Protein AF-A0AAE1HER0-F1 (afdb_monomer_lite)

Foldseek 3Di:
DDWDKDKDKDKDAQDDDDPDDDDPVFAQRMKIWIWMATAWDWDDDPPDTHTPDGDPDRPDPVRTGTDDMDRDGDDPVVVVVVVVLFVLLLVVVVVLLLCLLCVVVPDNDDDDPVSVVSSVVSSVQLQVLCCVPPVQHPQDQDPPDDGSRGSVSSLSLLVCLPSNCVSSVDDSVVSVVSSVVSD

Radius of gyration: 20.33 Å; chains: 1; bounding box: 52×34×58 Å

Structure (mmCIF, N/CA/C/O backbone):
data_AF-A0AAE1HER0-F1
#
_entry.id   AF-A0AAE1HER0-F1
#
loop_
_atom_site.group_PDB
_atom_site.id
_atom_site.type_symbol
_atom_site.label_atom_id
_atom_site.label_alt_id
_atom_site.label_comp_id
_atom_site.label_asym_id
_atom_site.label_entity_id
_atom_site.label_seq_id
_atom_site.pdbx_PDB_ins_code
_atom_site.Cartn_x
_atom_site.Cartn_y
_atom_site.Cartn_z
_atom_site.occupancy
_atom_site.B_iso_or_equiv
_atom_site.auth_seq_id
_atom_site.auth_comp_id
_atom_site.auth_asym_id
_atom_site.auth_atom_id
_atom_site.pdbx_PDB_model_num
ATOM 1 N N . MET A 1 1 ? -9.717 2.264 -14.049 1.00 58.09 1 MET A N 1
ATOM 2 C CA . MET A 1 1 ? -10.410 3.407 -13.399 1.00 58.09 1 MET A CA 1
ATOM 3 C C . MET A 1 1 ? -9.697 3.672 -12.083 1.00 58.09 1 MET A C 1
ATOM 5 O O . MET A 1 1 ? -9.269 2.714 -11.460 1.00 58.09 1 MET A O 1
ATOM 9 N N . LYS A 1 2 ? -9.514 4.930 -11.695 1.00 63.25 2 LYS A N 1
ATOM 10 C CA . LYS A 1 2 ? -8.813 5.362 -10.484 1.00 63.25 2 LYS A CA 1
ATOM 11 C C . LYS A 1 2 ? -9.825 5.930 -9.496 1.00 63.25 2 LYS A C 1
ATOM 13 O O . LYS A 1 2 ? -10.630 6.773 -9.876 1.00 63.25 2 LYS A O 1
ATOM 18 N N . THR A 1 3 ? -9.771 5.498 -8.242 1.00 51.47 3 THR A N 1
ATOM 19 C CA . THR A 1 3 ? -10.655 5.996 -7.180 1.00 51.47 3 THR A CA 1
ATOM 20 C C . THR A 1 3 ? -9.827 6.743 -6.147 1.00 51.47 3 THR A C 1
ATOM 22 O O . THR A 1 3 ? -8.881 6.195 -5.593 1.00 51.47 3 THR A O 1
ATOM 25 N N . THR A 1 4 ? -10.186 7.995 -5.884 1.00 70.56 4 THR A N 1
ATOM 26 C CA . THR A 1 4 ? -9.618 8.809 -4.808 1.00 70.56 4 THR A CA 1
ATOM 27 C C . THR A 1 4 ? -10.561 8.766 -3.616 1.00 70.56 4 THR A C 1
ATOM 29 O O . THR A 1 4 ? -11.748 9.081 -3.746 1.00 70.56 4 THR A O 1
ATOM 32 N N . SER A 1 5 ? -10.033 8.422 -2.448 1.00 70.44 5 SER A N 1
ATOM 33 C CA . SER A 1 5 ? -10.785 8.284 -1.200 1.00 70.44 5 SER A CA 1
ATOM 34 C C . SER A 1 5 ? -10.076 8.964 -0.036 1.00 70.44 5 SER A C 1
ATOM 36 O O . SER A 1 5 ? -8.849 9.020 -0.004 1.00 70.44 5 SER A O 1
ATOM 38 N N . LYS A 1 6 ? -10.856 9.437 0.936 1.00 73.06 6 LYS A N 1
ATOM 39 C CA . LYS A 1 6 ? -10.384 9.907 2.241 1.00 73.06 6 LYS A CA 1
ATOM 40 C C . LYS A 1 6 ? -10.624 8.817 3.284 1.00 73.06 6 LYS A C 1
ATOM 42 O O . LYS A 1 6 ? -11.669 8.175 3.247 1.00 73.06 6 LYS A O 1
ATOM 47 N N . TRP A 1 7 ? -9.683 8.651 4.203 1.00 72.12 7 TRP A N 1
ATOM 48 C CA . TRP A 1 7 ? -9.807 7.781 5.373 1.00 72.12 7 TRP A CA 1
ATOM 49 C C . TRP A 1 7 ? -9.947 8.655 6.617 1.00 72.12 7 TRP A C 1
ATOM 51 O O . TRP A 1 7 ? -9.412 9.767 6.651 1.00 72.12 7 TRP A O 1
ATOM 61 N N . LEU A 1 8 ? -10.733 8.191 7.579 1.00 75.25 8 LEU A N 1
ATOM 62 C CA . LEU A 1 8 ? -11.093 8.904 8.796 1.00 75.25 8 LEU A CA 1
ATOM 63 C C . LEU A 1 8 ? -11.094 7.915 9.957 1.00 75.25 8 LEU A C 1
ATOM 65 O O . LEU A 1 8 ? -11.496 6.762 9.787 1.00 75.25 8 LEU A O 1
ATOM 69 N N . PHE A 1 9 ? -10.695 8.403 11.120 1.00 84.06 9 PHE A N 1
ATOM 70 C CA . PHE A 1 9 ? -10.884 7.736 12.397 1.00 84.06 9 PHE A CA 1
ATOM 71 C C . PHE A 1 9 ? -11.461 8.773 13.354 1.00 84.06 9 PHE A C 1
ATOM 73 O O . PHE A 1 9 ? -11.072 9.940 13.266 1.00 84.06 9 PHE A O 1
ATOM 80 N N . ASP A 1 10 ? -12.424 8.368 14.172 1.00 81.94 10 ASP A N 1
ATOM 81 C CA . ASP A 1 10 ? -13.109 9.256 15.112 1.00 81.94 10 ASP A CA 1
ATOM 82 C C . ASP A 1 10 ? -13.573 8.458 16.332 1.00 81.94 10 ASP A C 1
ATOM 84 O O . ASP A 1 10 ? -14.049 7.326 16.190 1.00 81.94 10 ASP A O 1
ATOM 88 N N . GLY A 1 11 ? -13.417 9.035 17.519 1.00 84.56 11 GLY A N 1
ATOM 89 C CA . GLY A 1 11 ? -13.883 8.472 18.775 1.00 84.56 11 GLY A CA 1
ATOM 90 C C . GLY A 1 11 ? -15.151 9.148 19.271 1.00 84.56 11 GLY A C 1
ATOM 91 O O . GLY A 1 11 ? -15.307 10.365 19.207 1.00 84.56 11 GLY A O 1
ATOM 92 N N . SER A 1 12 ? -16.066 8.362 19.830 1.00 82.44 12 SER A N 1
ATOM 93 C CA . SER A 1 12 ? -17.234 8.883 20.534 1.00 82.44 12 SER A CA 1
ATOM 94 C C . SER A 1 12 ? -17.392 8.194 21.886 1.00 82.44 12 SER A C 1
ATOM 96 O O . SER A 1 12 ? -17.154 6.996 22.035 1.00 82.44 12 SER A O 1
ATOM 98 N N . SER A 1 13 ? -17.734 8.980 22.903 1.00 83.62 13 SER A N 1
ATOM 99 C CA . SER A 1 13 ? -17.874 8.541 24.294 1.00 83.62 13 SER A CA 1
ATOM 100 C C . SER A 1 13 ? -19.269 8.859 24.825 1.00 83.62 13 SER A C 1
ATOM 102 O O . SER A 1 13 ? -19.967 9.699 24.258 1.00 83.62 13 SER A O 1
ATOM 104 N N . ASN A 1 14 ? -19.626 8.276 25.972 1.00 80.75 14 ASN A N 1
ATOM 105 C CA . ASN A 1 14 ? -20.938 8.398 26.624 1.00 80.75 14 ASN A CA 1
ATOM 106 C C . ASN A 1 14 ? -22.068 7.691 25.862 1.00 80.75 14 ASN A C 1
ATOM 108 O O . ASN A 1 14 ? -23.206 8.162 25.829 1.00 80.75 14 ASN A O 1
ATOM 112 N N . HIS A 1 15 ? -21.762 6.540 25.268 1.00 80.94 15 HIS A N 1
ATOM 113 C CA . HIS A 1 15 ? -22.788 5.646 24.749 1.00 80.94 15 HIS A CA 1
ATOM 114 C C . HIS A 1 15 ? -23.493 4.903 25.888 1.00 80.94 15 HIS A C 1
ATOM 116 O O . HIS A 1 15 ? -22.930 4.690 26.962 1.00 80.94 15 HIS A O 1
ATOM 122 N N . SER A 1 16 ? -24.752 4.523 25.657 1.00 81.19 16 SER A N 1
ATOM 123 C CA . SER A 1 16 ? -25.505 3.699 26.599 1.00 81.19 16 SER A CA 1
ATOM 124 C C . SER A 1 16 ? -24.821 2.345 26.754 1.00 81.19 16 SER A C 1
ATOM 126 O O . SER A 1 16 ? -24.751 1.591 25.783 1.00 81.19 16 SER A O 1
ATOM 128 N N . THR A 1 17 ? -24.361 2.039 27.962 1.00 79.62 17 THR A N 1
ATOM 129 C CA . THR A 1 17 ? -23.766 0.742 28.275 1.00 79.62 17 THR A CA 1
ATOM 130 C C . THR A 1 17 ? -24.849 -0.324 28.361 1.00 79.62 17 THR A C 1
ATOM 132 O O . THR A 1 17 ? -25.951 -0.105 28.888 1.00 79.62 17 THR A O 1
ATOM 135 N N . TYR A 1 18 ? -24.565 -1.490 27.802 1.00 79.56 18 TYR A N 1
ATOM 136 C CA . TYR A 1 18 ? -25.469 -2.614 27.855 1.00 79.56 18 TYR A CA 1
ATOM 137 C C . TYR A 1 18 ? -25.443 -3.219 29.258 1.00 79.56 18 TYR A C 1
ATOM 139 O O . TYR A 1 18 ? -24.391 -3.422 29.858 1.00 79.56 18 TYR A O 1
ATOM 147 N N . LYS A 1 19 ? -26.624 -3.508 29.812 1.00 77.88 19 LYS A N 1
ATOM 148 C CA . LYS A 1 19 ? -26.784 -3.983 31.197 1.00 77.88 19 LYS A CA 1
ATOM 149 C C . LYS A 1 19 ? -26.477 -5.480 31.327 1.00 77.88 19 LYS A C 1
ATOM 151 O O . LYS A 1 19 ? -27.317 -6.249 31.789 1.00 77.88 19 LYS A O 1
ATOM 156 N N . GLN A 1 20 ? -25.299 -5.897 30.881 1.00 76.19 20 GLN A N 1
ATOM 157 C CA . GLN A 1 20 ? -24.784 -7.253 31.042 1.00 76.19 20 GLN A CA 1
ATOM 158 C C . GLN A 1 20 ? -23.533 -7.252 31.915 1.00 76.19 20 GLN A C 1
ATOM 160 O O . GLN A 1 20 ? -22.836 -6.248 32.026 1.00 76.19 20 GLN A O 1
ATOM 165 N N . VAL A 1 21 ? -23.262 -8.393 32.547 1.00 70.06 21 VAL A N 1
ATOM 166 C CA . VAL A 1 21 ? -22.005 -8.617 33.263 1.00 70.06 21 VAL A CA 1
ATOM 167 C C . VAL A 1 21 ? -20.902 -8.726 32.213 1.00 70.06 21 VAL A C 1
ATOM 169 O O . VAL A 1 21 ? -20.849 -9.713 31.481 1.00 70.06 21 VAL A O 1
ATOM 172 N N . MET A 1 22 ? -20.072 -7.693 32.102 1.00 61.94 22 MET A N 1
ATOM 173 C CA . MET A 1 22 ? -18.893 -7.683 31.236 1.00 61.94 22 MET A CA 1
ATOM 174 C C . MET A 1 22 ? -17.627 -7.840 32.083 1.00 61.94 22 MET A C 1
ATOM 176 O O . MET A 1 22 ? -17.612 -7.465 33.254 1.00 61.94 22 MET A O 1
ATOM 180 N N . ASN A 1 23 ? -16.573 -8.405 31.493 1.00 64.44 23 ASN A N 1
ATOM 181 C CA . ASN A 1 23 ? -15.236 -8.387 32.091 1.00 64.44 23 ASN A CA 1
ATOM 182 C C . ASN A 1 23 ? -14.703 -6.941 32.097 1.00 64.44 23 ASN A C 1
ATOM 184 O O . ASN A 1 23 ? -14.949 -6.213 31.137 1.00 64.44 23 ASN A O 1
ATOM 188 N N . ASP A 1 24 ? -13.925 -6.555 33.117 1.00 62.47 24 ASP A N 1
ATOM 189 C CA . ASP A 1 24 ? -13.376 -5.191 33.310 1.00 62.47 24 ASP A CA 1
ATOM 190 C C . ASP A 1 24 ? -12.556 -4.642 32.117 1.00 62.47 24 ASP A C 1
ATOM 192 O O . ASP A 1 24 ? -12.293 -3.444 32.038 1.00 62.47 24 ASP A O 1
ATOM 196 N N . GLU A 1 25 ? -12.157 -5.494 31.167 1.00 64.44 25 GLU A N 1
ATOM 197 C CA . GLU A 1 25 ? -11.413 -5.109 29.960 1.00 64.44 25 GLU A CA 1
ATOM 198 C C . GLU A 1 25 ? -12.292 -4.525 28.837 1.00 64.44 25 GLU A C 1
ATOM 200 O O . GLU A 1 25 ? -11.770 -3.857 27.944 1.00 64.44 25 GLU A O 1
ATOM 205 N N . PHE A 1 26 ? -13.614 -4.742 28.861 1.00 63.47 26 PHE A N 1
ATOM 206 C CA . PHE A 1 26 ? -14.525 -4.299 27.800 1.00 63.47 26 PHE A CA 1
ATOM 207 C C . PHE A 1 26 ? -15.443 -3.173 28.280 1.00 63.47 26 PHE A C 1
ATOM 209 O O . PHE A 1 26 ? -16.311 -3.373 29.126 1.00 63.47 26 PHE A O 1
ATOM 216 N N . CYS A 1 27 ? -15.278 -1.985 27.691 1.00 66.38 27 CYS A N 1
ATOM 217 C CA . CYS A 1 27 ? -16.111 -0.814 27.959 1.00 66.38 27 CYS A CA 1
ATOM 218 C C . CYS A 1 27 ? -16.854 -0.393 26.684 1.00 66.38 27 CYS A C 1
ATOM 220 O O . CYS A 1 27 ? -16.304 0.278 25.814 1.00 66.38 27 CYS A O 1
ATOM 222 N N . ASP A 1 28 ? -18.129 -0.761 26.589 1.00 76.25 28 ASP A N 1
ATOM 223 C CA . ASP A 1 28 ? -19.025 -0.424 25.474 1.00 76.25 28 ASP A CA 1
ATOM 224 C C . ASP A 1 28 ? -19.535 1.032 25.500 1.00 76.25 28 ASP A C 1
ATOM 226 O O . ASP A 1 28 ? -20.186 1.495 24.562 1.00 76.25 28 ASP A O 1
ATOM 230 N N . GLY A 1 29 ? -19.195 1.790 26.549 1.00 78.88 29 GLY A N 1
ATOM 231 C CA . GLY A 1 29 ? -19.535 3.208 26.691 1.00 78.88 29 GLY A CA 1
ATOM 232 C C . GLY A 1 29 ? -18.732 4.146 25.783 1.00 78.88 29 GLY A C 1
ATOM 233 O O . GLY A 1 29 ? -19.051 5.336 25.696 1.00 78.88 29 GLY A O 1
ATOM 234 N N . SER A 1 30 ? -17.689 3.642 25.116 1.00 82.75 30 SER A N 1
ATOM 235 C CA . SER A 1 30 ? -16.906 4.381 24.122 1.00 82.75 30 SER A CA 1
ATOM 236 C C . SER A 1 30 ? -16.702 3.545 22.864 1.00 82.75 30 SER A C 1
ATOM 238 O O . SER A 1 30 ? -16.532 2.332 22.940 1.00 82.75 30 SER A O 1
ATOM 240 N N . ILE A 1 31 ? -16.727 4.203 21.708 1.00 86.44 31 ILE A N 1
ATOM 241 C CA . ILE A 1 31 ? -16.544 3.572 20.405 1.00 86.44 31 ILE A CA 1
ATOM 242 C C . ILE A 1 31 ? -15.471 4.340 19.642 1.00 86.44 31 ILE A C 1
ATOM 244 O O . ILE A 1 31 ? -15.519 5.567 19.551 1.00 86.44 31 ILE A O 1
ATOM 248 N N . PHE A 1 32 ? -14.545 3.608 19.039 1.00 85.12 32 PHE A N 1
ATOM 249 C CA . PHE A 1 32 ? -13.588 4.111 18.070 1.00 85.12 32 PHE A CA 1
ATOM 250 C C . PHE A 1 32 ? -13.967 3.606 16.676 1.00 85.12 32 PHE A C 1
ATOM 252 O O . PHE A 1 32 ? -14.120 2.406 16.447 1.00 85.12 32 PHE A O 1
ATOM 259 N N . LEU A 1 33 ? -14.163 4.522 15.732 1.00 82.06 33 LEU A N 1
ATOM 260 C CA . LEU A 1 33 ? -14.658 4.235 14.388 1.00 82.06 33 LEU A CA 1
ATOM 261 C C . LEU A 1 33 ? -13.547 4.459 13.369 1.00 82.06 33 LEU A C 1
ATOM 263 O O . LEU A 1 33 ? -12.894 5.495 13.384 1.00 82.06 33 LEU A O 1
ATOM 267 N N . THR A 1 34 ? -13.393 3.545 12.410 1.00 75.81 34 THR A N 1
ATOM 268 C CA . THR A 1 34 ? -12.592 3.766 11.197 1.00 75.81 34 THR A CA 1
ATOM 269 C C . THR A 1 34 ? -13.499 3.738 9.975 1.00 75.81 34 THR A C 1
ATOM 271 O O . THR A 1 34 ? -14.192 2.752 9.715 1.00 75.81 34 THR A O 1
ATOM 274 N N . ALA A 1 35 ? -13.478 4.807 9.183 1.00 76.06 35 ALA A N 1
ATOM 275 C CA . ALA A 1 35 ? -14.340 4.968 8.021 1.00 76.06 35 ALA A CA 1
ATOM 276 C C . ALA A 1 35 ? -13.590 5.482 6.783 1.00 76.06 35 ALA A C 1
ATOM 278 O O . ALA A 1 35 ? -12.530 6.103 6.855 1.00 76.06 35 ALA A O 1
ATOM 279 N N . MET A 1 36 ? -14.175 5.243 5.612 1.00 74.12 36 MET A N 1
ATOM 280 C CA . MET A 1 36 ? -13.663 5.670 4.313 1.00 74.12 36 MET A CA 1
ATOM 281 C C . MET A 1 36 ? -14.745 6.408 3.529 1.00 74.12 36 MET A C 1
ATOM 283 O O . MET A 1 36 ? -15.904 6.003 3.473 1.00 74.12 36 MET A O 1
ATOM 287 N N . VAL A 1 37 ? -14.351 7.498 2.877 1.00 72.12 37 VAL A N 1
ATOM 288 C CA . VAL A 1 37 ? -15.216 8.322 2.035 1.00 72.12 37 VAL A CA 1
ATOM 289 C C . VAL A 1 37 ? -14.656 8.340 0.612 1.00 72.12 37 VAL A C 1
ATOM 291 O O . VAL A 1 37 ? -13.586 8.914 0.390 1.00 72.12 37 VAL A O 1
ATOM 294 N N . PRO A 1 38 ? -15.355 7.776 -0.388 1.00 66.38 38 PRO A N 1
ATOM 295 C CA . PRO A 1 38 ? -14.970 7.943 -1.784 1.00 66.38 38 PRO A CA 1
ATOM 296 C C . PRO A 1 38 ? -15.235 9.392 -2.222 1.00 66.38 38 PRO A C 1
ATOM 298 O O . PRO A 1 38 ? -16.329 9.922 -2.027 1.00 66.38 38 PRO A O 1
ATOM 301 N N . LEU A 1 39 ? -14.231 10.051 -2.805 1.00 74.38 39 LEU A N 1
ATOM 302 C CA . LEU A 1 39 ? -14.308 11.454 -3.230 1.00 74.38 39 LEU A CA 1
ATOM 303 C C . LEU A 1 39 ? -14.485 11.591 -4.741 1.00 74.38 39 LEU A C 1
ATOM 305 O O . LEU A 1 39 ? -15.267 12.422 -5.204 1.00 74.38 39 LEU A O 1
ATOM 309 N N . ARG A 1 40 ? -13.746 10.800 -5.522 1.00 78.19 40 ARG A N 1
ATOM 310 C CA . ARG A 1 40 ? -13.748 10.904 -6.983 1.00 78.19 40 ARG A CA 1
ATOM 311 C C . ARG A 1 40 ? -13.400 9.574 -7.628 1.00 78.19 40 ARG A C 1
ATOM 313 O O . ARG A 1 40 ? -12.517 8.877 -7.145 1.00 78.19 40 ARG A O 1
ATOM 320 N N . ILE A 1 41 ? -14.042 9.277 -8.751 1.00 72.62 41 ILE A N 1
ATOM 321 C CA . ILE A 1 41 ? -13.666 8.191 -9.652 1.00 72.62 41 ILE A CA 1
ATOM 322 C C . ILE A 1 41 ? -13.289 8.813 -10.994 1.00 72.62 41 ILE A C 1
ATOM 324 O O . ILE A 1 41 ? -14.065 9.567 -11.589 1.00 72.62 41 ILE A O 1
ATOM 328 N N . THR A 1 42 ? -12.093 8.505 -11.472 1.00 80.62 42 THR A N 1
ATOM 329 C CA . THR A 1 42 ? -11.569 8.960 -12.755 1.00 80.62 42 THR A CA 1
ATOM 330 C C . THR A 1 42 ? -11.273 7.778 -13.673 1.00 80.62 42 THR A C 1
ATOM 332 O O . THR A 1 42 ? -10.944 6.668 -13.249 1.00 80.62 42 THR A O 1
ATOM 335 N N . LYS A 1 43 ? -11.434 7.980 -14.976 1.00 72.50 43 LYS A N 1
ATOM 336 C CA . LYS A 1 43 ? -11.095 7.004 -16.011 1.00 72.50 43 LYS A CA 1
ATOM 337 C C . LYS A 1 43 ? -10.030 7.625 -16.905 1.00 72.50 43 LYS A C 1
ATOM 339 O O . LYS A 1 43 ? -10.247 8.702 -17.457 1.00 72.50 43 LYS A O 1
ATOM 344 N N . MET A 1 44 ? -8.897 6.942 -17.058 1.00 70.62 44 MET A N 1
ATOM 345 C CA . MET A 1 44 ? -7.928 7.294 -18.095 1.00 70.62 44 MET A CA 1
ATOM 346 C C . MET A 1 44 ? -8.512 6.932 -19.457 1.00 70.62 44 MET A C 1
ATOM 348 O O . MET A 1 44 ? -8.896 5.786 -19.690 1.00 70.62 44 MET A O 1
ATOM 352 N N . THR A 1 45 ? -8.603 7.933 -20.326 1.00 72.12 45 THR A N 1
ATOM 353 C CA . THR A 1 45 ? -8.763 7.765 -21.776 1.00 72.12 45 THR A CA 1
ATOM 354 C C . THR A 1 45 ? -7.432 8.151 -22.421 1.00 72.12 45 THR A C 1
ATOM 356 O O . THR A 1 45 ? -6.641 8.839 -21.780 1.00 72.12 45 THR A O 1
ATOM 359 N N . SER A 1 46 ? -7.184 7.710 -23.654 1.00 73.94 46 SER A N 1
ATOM 360 C CA . SER A 1 46 ? -5.897 7.735 -24.371 1.00 73.94 46 SER A CA 1
ATOM 361 C C . SER A 1 46 ? -5.037 9.005 -24.253 1.00 73.94 46 SER A C 1
ATOM 363 O O . SER A 1 46 ? -3.836 8.869 -24.404 1.00 73.94 46 SER A O 1
ATOM 365 N N . ASN A 1 47 ? -5.584 10.187 -23.927 1.00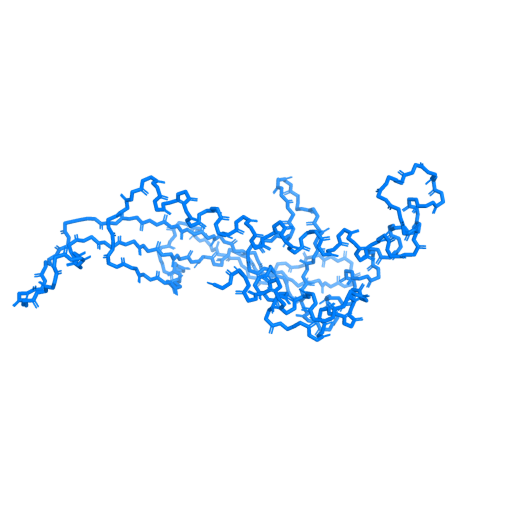 66.69 47 ASN A N 1
ATOM 366 C CA . ASN A 1 47 ? -4.800 11.407 -23.666 1.00 66.69 47 ASN A CA 1
ATOM 367 C C . ASN A 1 47 ? -5.289 12.288 -22.487 1.00 66.69 47 ASN A C 1
ATOM 369 O O . ASN A 1 47 ? -4.786 13.396 -22.315 1.00 66.69 47 ASN A O 1
ATOM 373 N N . ALA A 1 48 ? -6.256 11.851 -21.664 1.00 69.44 48 ALA A N 1
ATOM 374 C CA . ALA A 1 48 ? -6.746 12.669 -20.542 1.00 69.44 48 ALA A CA 1
ATOM 375 C C . ALA A 1 4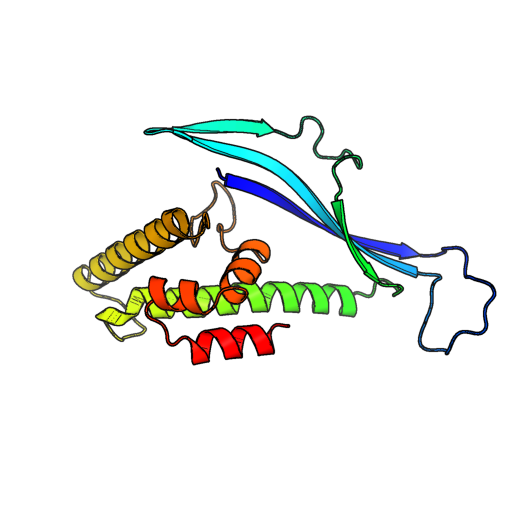8 ? -7.430 11.868 -19.420 1.00 69.44 48 ALA A C 1
ATOM 377 O O . ALA A 1 48 ? -8.080 10.840 -19.643 1.00 69.44 48 ALA A O 1
ATOM 378 N N . GLU A 1 49 ? -7.333 12.389 -18.193 1.00 76.25 49 GLU A N 1
ATOM 379 C CA . GLU A 1 49 ? -8.073 11.896 -17.031 1.00 76.25 49 GLU A CA 1
ATOM 380 C C . GLU A 1 49 ? -9.504 12.464 -17.048 1.00 76.25 49 GLU A C 1
ATOM 382 O O . GLU A 1 49 ? -9.727 13.638 -16.757 1.00 76.25 49 GLU A O 1
ATOM 387 N N . LYS A 1 50 ? -10.496 11.630 -17.389 1.00 82.94 50 LYS A N 1
ATOM 388 C CA . LYS A 1 50 ? -11.914 12.016 -17.359 1.00 82.94 50 LYS A CA 1
ATOM 389 C C . LYS A 1 50 ? -12.512 11.688 -15.995 1.00 82.94 50 LYS A C 1
ATOM 391 O O . LYS A 1 50 ? -12.458 10.541 -15.549 1.00 82.94 50 LYS A O 1
ATOM 396 N N . ILE A 1 51 ? -13.121 12.673 -15.340 1.00 80.50 51 ILE A N 1
ATOM 397 C CA . ILE A 1 51 ? -13.877 12.453 -14.101 1.00 80.50 51 ILE A CA 1
ATOM 398 C C . ILE A 1 51 ? -15.194 11.766 -14.464 1.00 80.50 51 ILE A C 1
ATOM 400 O O . ILE A 1 51 ? -15.993 12.310 -15.220 1.00 80.50 51 ILE A O 1
ATOM 404 N N . VAL A 1 52 ? -15.396 10.554 -13.948 1.00 78.25 52 VAL A N 1
ATOM 405 C CA . VAL A 1 52 ? -16.622 9.766 -14.160 1.00 78.25 52 VAL A CA 1
ATOM 406 C C . VAL A 1 52 ? -17.637 10.074 -13.069 1.00 78.25 52 VAL A C 1
ATOM 408 O O . VAL A 1 52 ? -18.831 10.153 -13.330 1.00 78.25 52 VAL A O 1
ATOM 411 N N . TRP A 1 53 ? -17.155 10.264 -11.843 1.00 69.88 53 TRP A N 1
ATOM 412 C CA . TRP A 1 53 ? -17.999 10.553 -10.697 1.00 69.88 53 TRP A CA 1
ATOM 413 C C . TRP A 1 53 ? -17.234 11.393 -9.679 1.00 69.88 53 TRP A C 1
ATOM 415 O O . TRP A 1 53 ? -16.044 11.171 -9.439 1.00 69.88 53 TRP A O 1
ATOM 425 N N . VAL A 1 54 ? -17.916 12.359 -9.074 1.00 82.31 54 VAL A N 1
ATOM 426 C CA . VAL A 1 54 ? -17.381 13.186 -7.993 1.00 82.31 54 VAL A CA 1
ATOM 427 C C . VAL A 1 54 ? -18.445 13.345 -6.918 1.00 82.31 54 VAL A C 1
ATOM 429 O O . VAL A 1 54 ? -19.618 13.576 -7.213 1.00 82.31 54 VAL A O 1
ATOM 432 N N . LYS A 1 55 ? -18.033 13.217 -5.659 1.00 70.81 55 LYS A N 1
ATOM 433 C CA . LYS A 1 55 ? -18.901 13.468 -4.512 1.00 70.81 55 LYS A CA 1
ATOM 434 C C . LYS A 1 55 ? -19.278 14.954 -4.490 1.00 70.81 55 LYS A C 1
ATOM 436 O O . LYS A 1 55 ? -18.406 15.800 -4.317 1.00 70.81 55 LYS A O 1
ATOM 441 N N . GLN A 1 56 ? -20.567 15.264 -4.642 1.00 72.00 56 GLN A N 1
ATOM 442 C CA . GLN A 1 56 ? -21.056 16.652 -4.698 1.00 72.00 56 GLN A CA 1
ATOM 443 C C . GLN A 1 56 ? -20.951 17.391 -3.352 1.00 72.00 56 GLN A C 1
ATOM 445 O O . GLN A 1 56 ? -20.727 18.593 -3.330 1.00 72.00 56 GLN A O 1
ATOM 450 N N . THR A 1 57 ? -21.074 16.680 -2.225 1.00 75.50 57 THR A N 1
ATOM 451 C CA . THR A 1 57 ? -21.002 17.254 -0.868 1.00 75.50 57 THR A CA 1
ATOM 452 C C . THR A 1 57 ? -19.957 16.523 -0.018 1.00 75.50 57 THR A C 1
ATOM 454 O O . THR A 1 57 ? -20.288 15.553 0.666 1.00 75.50 57 THR A O 1
ATOM 457 N N . PRO A 1 58 ? -18.679 16.951 -0.030 1.00 62.72 58 PRO A N 1
ATOM 458 C CA . PRO A 1 58 ? -17.569 16.238 0.612 1.00 62.72 58 PRO A CA 1
ATOM 459 C C . PRO A 1 58 ? -17.803 15.900 2.089 1.00 62.72 58 PRO A C 1
ATOM 461 O O . PRO A 1 58 ? -17.438 14.807 2.521 1.00 62.72 58 PRO A O 1
ATOM 464 N N . SER A 1 59 ? -18.496 16.774 2.820 1.00 69.38 59 SER A N 1
ATOM 465 C CA . SER A 1 59 ? -18.773 16.642 4.257 1.00 69.38 59 SER A CA 1
ATOM 466 C C . SER A 1 59 ? -20.031 15.831 4.596 1.00 69.38 59 SER A C 1
ATOM 468 O O . SER A 1 59 ? -20.339 15.652 5.767 1.00 69.38 59 SER A O 1
ATOM 470 N N . SER A 1 60 ? -20.781 15.322 3.608 1.00 72.69 60 SER A N 1
ATOM 471 C CA . SER A 1 60 ? -21.983 14.527 3.894 1.00 72.69 60 SER A CA 1
ATOM 472 C C . SER A 1 60 ? -21.631 13.157 4.486 1.00 72.69 60 SER A C 1
ATOM 474 O O . SER A 1 60 ? -20.833 12.412 3.897 1.00 72.69 60 SER A O 1
ATOM 476 N N . THR A 1 61 ? -22.302 12.806 5.588 1.00 68.81 61 THR A N 1
ATOM 477 C CA . THR A 1 61 ? -22.221 11.512 6.292 1.00 68.81 61 THR A CA 1
ATOM 478 C C . THR A 1 61 ? -22.735 10.337 5.460 1.00 68.81 61 THR A C 1
ATOM 480 O O . THR A 1 61 ? -22.287 9.213 5.652 1.00 68.81 61 THR A O 1
ATOM 483 N N . ARG A 1 62 ? -23.586 10.582 4.452 1.00 68.44 62 ARG A N 1
ATOM 484 C CA . ARG A 1 62 ? -24.191 9.543 3.588 1.00 68.44 62 ARG A CA 1
ATOM 485 C C . ARG A 1 62 ? -23.186 8.667 2.834 1.00 68.44 62 ARG A C 1
ATOM 487 O O . ARG A 1 62 ? -23.512 7.558 2.427 1.00 68.44 62 ARG A O 1
ATOM 494 N N . PHE A 1 63 ? -21.971 9.172 2.631 1.00 59.97 63 PHE A N 1
ATOM 495 C CA . PHE A 1 63 ? -20.893 8.449 1.951 1.00 59.97 63 PHE A CA 1
ATOM 496 C C . PHE A 1 63 ? -19.748 8.070 2.895 1.00 59.97 63 PHE A C 1
ATOM 498 O O . PHE A 1 63 ? -18.700 7.643 2.419 1.00 59.97 63 PHE A O 1
ATOM 505 N N . CYS A 1 64 ? -19.919 8.259 4.205 1.00 69.56 64 CYS A N 1
ATOM 506 C CA . CYS A 1 64 ? -18.996 7.747 5.207 1.00 69.56 64 CYS A CA 1
ATOM 507 C C . CYS A 1 64 ? -19.253 6.246 5.352 1.00 69.56 64 CYS A C 1
ATOM 509 O O . CYS A 1 64 ? -20.264 5.835 5.917 1.00 69.56 64 CYS A O 1
ATOM 511 N N . ARG A 1 65 ? -18.404 5.421 4.735 1.00 70.00 65 ARG A N 1
ATOM 512 C CA . ARG A 1 65 ? -18.515 3.963 4.804 1.00 70.00 65 ARG A CA 1
ATOM 513 C C . ARG A 1 65 ? -17.681 3.471 5.971 1.00 70.00 65 ARG A C 1
ATOM 515 O O . ARG A 1 65 ? -16.463 3.632 5.954 1.00 70.00 65 ARG A O 1
ATOM 522 N N . LEU A 1 66 ? -18.346 2.901 6.971 1.00 61.91 66 LEU A N 1
ATOM 523 C CA . LEU A 1 66 ? -17.682 2.274 8.104 1.00 61.91 66 LEU A CA 1
ATOM 524 C C . LEU A 1 66 ? -16.899 1.054 7.616 1.00 61.91 66 LEU A C 1
ATOM 526 O O . LEU A 1 66 ? -17.414 0.258 6.833 1.00 61.91 66 LEU A O 1
ATOM 530 N N . LEU A 1 67 ? -15.651 0.949 8.053 1.00 60.41 67 LEU A N 1
ATOM 531 C CA . LEU A 1 67 ? -14.765 -0.163 7.727 1.00 60.41 67 LEU A CA 1
ATOM 532 C C . LEU A 1 67 ? -14.522 -1.059 8.934 1.00 60.41 67 LEU A C 1
ATOM 534 O O . LEU A 1 67 ? -14.478 -2.273 8.782 1.00 60.41 67 LEU A O 1
ATOM 538 N N . SER A 1 68 ? -14.365 -0.452 10.108 1.00 75.00 68 SER A N 1
ATOM 539 C CA . SER A 1 68 ? -14.214 -1.143 11.385 1.00 75.00 68 SER A CA 1
ATOM 540 C C . SER A 1 68 ? -14.709 -0.240 12.509 1.00 75.00 68 SER A C 1
ATOM 542 O O . SER A 1 68 ? -14.681 0.988 12.375 1.00 75.00 68 SER A O 1
ATOM 544 N N . PHE A 1 69 ? -15.150 -0.847 13.603 1.00 79.00 69 PHE A N 1
ATOM 545 C CA . PHE A 1 69 ? -15.405 -0.159 14.857 1.00 79.00 69 PHE A CA 1
ATOM 546 C C . PHE A 1 69 ? -14.961 -1.031 16.027 1.00 79.00 69 PHE A C 1
ATOM 548 O O . PHE A 1 69 ? -15.092 -2.253 15.978 1.00 79.00 69 PHE A O 1
ATOM 555 N N . GLU A 1 70 ? -14.437 -0.391 17.062 1.00 83.88 70 GLU A N 1
ATOM 556 C CA . GLU A 1 70 ? -13.927 -1.033 18.270 1.00 83.88 70 GLU A CA 1
ATOM 557 C C . GLU A 1 70 ? -14.566 -0.363 19.491 1.00 83.88 70 GLU A C 1
ATOM 559 O O . GLU A 1 70 ? -14.740 0.854 19.512 1.00 83.88 70 GLU A O 1
ATOM 564 N N . PHE A 1 71 ? -14.940 -1.143 20.508 1.00 81.62 71 PHE A N 1
ATOM 565 C CA . PHE A 1 71 ? -15.483 -0.623 21.770 1.00 81.62 71 PHE A CA 1
ATOM 566 C C . PHE A 1 71 ? -14.345 -0.214 22.703 1.00 81.62 71 PHE A C 1
ATOM 568 O O . PHE A 1 71 ? -14.053 -0.867 23.703 1.00 81.62 71 PHE A O 1
ATOM 575 N N . THR A 1 72 ? -13.632 0.832 22.300 1.00 80.12 72 THR A N 1
ATOM 576 C CA . THR A 1 72 ? -12.489 1.377 23.022 1.00 80.12 72 THR A CA 1
ATOM 577 C C . THR A 1 72 ? -12.609 2.891 23.087 1.00 80.12 72 THR A C 1
ATOM 579 O O . THR A 1 72 ? -13.149 3.550 22.194 1.00 80.12 72 THR A O 1
ATOM 582 N N . LYS A 1 73 ? -12.131 3.473 24.189 1.00 80.81 73 LYS A N 1
ATOM 583 C CA . LYS A 1 73 ? -12.035 4.926 24.308 1.00 80.81 73 LYS A CA 1
ATOM 584 C C . LYS A 1 73 ? -10.917 5.415 23.399 1.00 80.81 73 LYS A C 1
ATOM 586 O O . LYS A 1 73 ? -9.816 4.873 23.442 1.00 80.81 73 LYS A O 1
ATOM 591 N N . GLU A 1 74 ? -11.185 6.465 22.626 1.00 81.00 74 GLU A N 1
ATOM 592 C CA . GLU A 1 74 ? -10.127 7.132 21.877 1.00 81.00 74 GLU A CA 1
ATOM 593 C C . GLU A 1 74 ? -9.080 7.668 22.856 1.00 81.00 74 GLU A C 1
ATOM 595 O O . GLU A 1 74 ? -9.348 8.535 23.694 1.00 81.00 74 GLU A O 1
ATOM 600 N N . THR A 1 75 ? -7.880 7.110 22.762 1.00 82.44 75 THR A N 1
ATOM 601 C CA . THR A 1 75 ? -6.690 7.600 23.445 1.00 82.44 75 THR A CA 1
ATOM 602 C C . THR A 1 75 ? -5.675 8.037 22.403 1.00 82.44 75 THR A C 1
ATOM 604 O O . THR A 1 75 ? -5.623 7.509 21.288 1.00 82.44 75 THR A O 1
ATOM 607 N N . GLU A 1 76 ? -4.829 8.999 22.766 1.00 80.25 76 GLU A N 1
ATOM 608 C CA . GLU A 1 76 ? -3.751 9.454 21.887 1.00 80.25 76 GLU A CA 1
ATOM 609 C C . GLU A 1 76 ? -2.815 8.292 21.504 1.00 80.25 76 GLU A C 1
ATOM 611 O O . GLU A 1 76 ? -2.324 8.218 20.379 1.00 80.25 76 GLU A O 1
ATOM 616 N N . GLU A 1 77 ? -2.608 7.350 22.424 1.00 82.81 77 GLU A N 1
ATOM 617 C CA . GLU A 1 77 ? -1.817 6.137 22.213 1.00 82.81 77 GLU A CA 1
ATOM 618 C C . GLU A 1 77 ? -2.450 5.206 21.178 1.00 82.81 77 GLU A C 1
ATOM 620 O O . GLU A 1 77 ? -1.753 4.731 20.280 1.00 82.81 77 GLU A O 1
ATOM 625 N N . LEU A 1 78 ? -3.767 4.995 21.247 1.00 78.31 78 LEU A N 1
ATOM 626 C CA . LEU A 1 78 ? -4.501 4.162 20.298 1.00 78.31 78 LEU A CA 1
ATOM 627 C C . LEU A 1 78 ? -4.490 4.799 18.902 1.00 78.31 78 LEU A C 1
ATOM 629 O O . LEU A 1 78 ? -4.116 4.143 17.929 1.00 78.31 78 LEU A O 1
ATOM 633 N N . ALA A 1 79 ? -4.754 6.104 18.800 1.00 76.44 79 ALA A N 1
ATOM 634 C CA . ALA A 1 79 ? -4.661 6.839 17.538 1.00 76.44 79 ALA A CA 1
ATOM 635 C C . ALA A 1 79 ? -3.244 6.779 16.928 1.00 76.44 79 ALA A C 1
ATOM 637 O O . ALA A 1 79 ? -3.085 6.498 15.734 1.00 76.44 79 ALA A O 1
ATOM 638 N N . LYS A 1 80 ? -2.197 6.972 17.745 1.00 82.69 80 LYS A N 1
ATOM 639 C CA . LYS A 1 80 ? -0.792 6.817 17.324 1.00 82.69 80 LYS A CA 1
ATOM 640 C C . LYS A 1 80 ? -0.476 5.387 16.897 1.00 82.69 80 LYS A C 1
ATOM 642 O O . LYS A 1 80 ? 0.243 5.204 15.916 1.00 82.69 80 LYS A O 1
ATOM 647 N N . SER A 1 81 ? -1.009 4.387 17.594 1.00 81.69 81 SER A N 1
ATOM 648 C CA . SER A 1 81 ? -0.830 2.971 17.270 1.00 81.69 81 SER A CA 1
ATOM 649 C C . SER A 1 81 ? -1.451 2.626 15.914 1.00 81.69 81 SER A C 1
ATOM 651 O O . SER A 1 81 ? -0.751 2.119 15.034 1.00 81.69 81 SER A O 1
ATOM 653 N N . HIS A 1 82 ? -2.714 3.003 15.679 1.00 75.62 82 HIS A N 1
ATOM 654 C CA . HIS A 1 82 ? -3.382 2.803 14.388 1.00 75.62 82 HIS A CA 1
ATOM 655 C C . HIS A 1 82 ? -2.661 3.536 13.256 1.00 75.62 82 HIS A C 1
ATOM 657 O O . HIS A 1 82 ? -2.416 2.955 12.197 1.00 75.62 82 HIS A O 1
ATOM 663 N N . PHE A 1 83 ? -2.257 4.790 13.478 1.00 77.56 83 PHE A N 1
ATOM 664 C CA . PHE A 1 83 ? -1.483 5.536 12.490 1.00 77.56 83 PHE A CA 1
ATOM 665 C C . PHE A 1 83 ? -0.136 4.865 12.195 1.00 77.56 83 PHE A C 1
ATOM 667 O O . PHE A 1 83 ? 0.234 4.711 11.032 1.00 77.56 83 PHE A O 1
ATOM 674 N N . SER A 1 84 ? 0.576 4.414 13.230 1.00 81.44 84 SER A N 1
ATOM 675 C CA . SER A 1 84 ? 1.842 3.687 13.105 1.00 81.44 84 SER A CA 1
ATOM 676 C C . SER A 1 84 ? 1.672 2.392 12.309 1.00 81.44 84 SER A C 1
ATOM 678 O O . SER A 1 84 ? 2.471 2.128 11.414 1.00 81.44 84 SER A O 1
ATOM 680 N N . LYS A 1 85 ? 0.601 1.623 12.549 1.00 78.88 85 LYS A N 1
ATOM 681 C CA . LYS A 1 85 ? 0.286 0.409 11.778 1.00 78.88 85 LYS A CA 1
ATOM 682 C C . LYS A 1 85 ? 0.093 0.721 10.290 1.00 78.88 85 LYS A C 1
ATOM 684 O O . LYS A 1 85 ? 0.774 0.144 9.447 1.00 78.88 85 LYS A O 1
ATOM 689 N N . LEU A 1 86 ? -0.748 1.706 9.969 1.00 72.44 86 LEU A N 1
ATOM 690 C CA . LEU A 1 86 ? -0.991 2.144 8.585 1.00 72.44 86 LEU A CA 1
ATOM 691 C C . LEU A 1 86 ? 0.274 2.670 7.892 1.00 72.44 86 LEU A C 1
ATOM 693 O O . LEU A 1 86 ? 0.486 2.455 6.694 1.00 72.44 86 LEU A O 1
ATOM 697 N N . LYS A 1 87 ? 1.121 3.373 8.648 1.00 76.50 87 LYS A N 1
ATOM 698 C CA . LYS A 1 87 ? 2.392 3.904 8.160 1.00 76.50 87 LYS A CA 1
ATOM 699 C C . LYS A 1 87 ? 3.370 2.776 7.839 1.00 76.50 87 LYS A C 1
ATOM 701 O O . LYS A 1 87 ? 3.938 2.787 6.753 1.00 76.50 87 LYS A O 1
ATOM 706 N N . LYS A 1 88 ? 3.482 1.769 8.713 1.00 78.06 88 LYS A N 1
ATOM 707 C CA . LYS A 1 88 ? 4.318 0.576 8.498 1.00 78.06 88 LYS A CA 1
ATOM 708 C C . LYS A 1 88 ? 3.909 -0.196 7.245 1.00 78.06 88 LYS A C 1
ATOM 710 O O . LYS A 1 88 ? 4.779 -0.539 6.454 1.00 78.06 88 LYS A O 1
ATOM 715 N N . GLU A 1 89 ? 2.607 -0.406 7.017 1.00 82.62 89 GLU A N 1
ATOM 716 C CA . GLU A 1 89 ? 2.109 -1.051 5.787 1.00 82.62 89 GLU A CA 1
ATOM 717 C C . GLU A 1 89 ? 2.620 -0.324 4.533 1.00 82.62 89 GLU A C 1
ATOM 719 O O . GLU A 1 89 ? 3.126 -0.940 3.592 1.00 82.62 89 GLU A O 1
ATOM 724 N N . THR A 1 90 ? 2.525 1.007 4.538 1.00 81.12 90 THR A N 1
ATOM 725 C CA . THR A 1 90 ? 2.931 1.843 3.403 1.00 81.12 90 THR A CA 1
ATOM 726 C C . THR A 1 90 ? 4.453 1.842 3.219 1.00 81.12 90 THR A C 1
ATOM 728 O O . THR A 1 90 ? 4.933 1.623 2.108 1.00 81.12 90 THR A O 1
ATOM 731 N N . GLU A 1 91 ? 5.217 2.008 4.301 1.00 79.81 91 GLU A N 1
ATOM 732 C CA . GLU A 1 91 ? 6.687 2.013 4.288 1.00 79.81 91 GLU A CA 1
ATOM 733 C C . GLU A 1 91 ? 7.273 0.663 3.846 1.00 79.81 91 GLU A C 1
ATOM 735 O O . GLU A 1 91 ? 8.212 0.623 3.049 1.00 79.81 91 GLU A O 1
ATOM 740 N N . CYS A 1 92 ? 6.704 -0.457 4.305 1.00 80.94 92 CYS A N 1
ATOM 741 C CA . CYS A 1 92 ? 7.127 -1.791 3.883 1.00 80.94 92 CYS A CA 1
ATOM 742 C C . CYS A 1 92 ? 6.869 -2.025 2.391 1.00 80.94 92 CYS A C 1
ATOM 744 O O . CYS A 1 92 ? 7.727 -2.586 1.708 1.00 80.94 92 CYS A O 1
ATOM 746 N N . MET A 1 93 ? 5.727 -1.574 1.860 1.00 87.56 93 MET A N 1
ATOM 747 C CA . MET A 1 93 ? 5.467 -1.650 0.420 1.00 87.56 93 MET A CA 1
ATOM 748 C C . MET A 1 93 ? 6.479 -0.799 -0.363 1.00 87.56 93 MET A C 1
ATOM 750 O O . MET A 1 93 ? 7.057 -1.273 -1.342 1.00 87.56 93 MET A O 1
ATOM 754 N N . GLU A 1 94 ? 6.743 0.435 0.075 1.00 84.44 94 GLU A N 1
ATOM 755 C CA . GLU A 1 94 ? 7.726 1.323 -0.562 1.00 84.44 94 GLU A CA 1
ATOM 756 C C . GLU A 1 94 ? 9.140 0.742 -0.545 1.00 84.44 94 GLU A C 1
ATOM 758 O O . GLU A 1 94 ? 9.863 0.840 -1.537 1.00 84.44 94 GLU A O 1
ATOM 763 N N . MET A 1 95 ? 9.527 0.073 0.540 1.00 81.81 95 MET A N 1
ATOM 764 C CA . MET A 1 95 ? 10.791 -0.654 0.621 1.00 81.81 95 MET A CA 1
ATOM 765 C C . MET A 1 95 ? 10.885 -1.743 -0.456 1.00 81.81 95 MET A C 1
ATOM 767 O O . MET A 1 95 ? 11.895 -1.808 -1.162 1.00 81.81 95 MET A O 1
ATOM 771 N N . VAL A 1 96 ? 9.844 -2.567 -0.621 1.00 82.62 96 VAL A N 1
ATOM 772 C CA . VAL A 1 96 ? 9.820 -3.620 -1.652 1.00 82.62 96 VAL A CA 1
ATOM 773 C C . VAL A 1 96 ? 9.917 -3.012 -3.053 1.00 82.62 96 VAL A C 1
ATOM 775 O O . VAL A 1 96 ? 10.695 -3.493 -3.877 1.00 82.62 96 VAL A O 1
ATOM 778 N N . LEU A 1 97 ? 9.207 -1.913 -3.314 1.00 85.25 97 LEU A N 1
ATOM 779 C CA . LEU A 1 97 ? 9.272 -1.200 -4.593 1.00 85.25 97 LEU A CA 1
ATOM 780 C C . LEU A 1 97 ? 10.665 -0.618 -4.862 1.00 85.25 97 LEU A C 1
ATOM 782 O O . LEU A 1 97 ? 11.205 -0.793 -5.952 1.00 85.25 97 LEU A O 1
ATOM 786 N N . HIS A 1 98 ? 11.299 0.010 -3.869 1.00 80.62 98 HIS A N 1
ATOM 787 C CA . HIS A 1 98 ? 12.658 0.536 -4.007 1.00 80.62 98 HIS A CA 1
ATOM 788 C C . HIS A 1 98 ? 13.692 -0.553 -4.305 1.00 80.62 98 HIS A C 1
ATOM 790 O O . HIS A 1 98 ? 14.618 -0.309 -5.084 1.00 80.62 98 HIS A O 1
ATOM 796 N N . ILE A 1 99 ? 13.538 -1.741 -3.711 1.00 76.56 99 ILE A N 1
ATOM 797 C CA . ILE A 1 99 ? 14.352 -2.915 -4.049 1.00 76.56 99 ILE A CA 1
ATOM 798 C C . ILE A 1 99 ? 14.081 -3.312 -5.501 1.00 76.56 99 ILE A C 1
ATOM 800 O O . ILE A 1 99 ? 15.020 -3.392 -6.293 1.00 76.56 99 ILE A O 1
ATOM 804 N N . ALA A 1 100 ? 12.807 -3.477 -5.865 1.00 86.19 100 ALA A N 1
ATOM 805 C CA . ALA A 1 100 ? 12.377 -3.909 -7.191 1.00 86.19 100 ALA A CA 1
ATOM 806 C C . ALA A 1 100 ? 12.916 -3.013 -8.317 1.00 86.19 100 ALA A C 1
ATOM 808 O O . ALA A 1 100 ? 13.398 -3.517 -9.333 1.00 86.19 100 ALA A O 1
ATOM 809 N N . TYR A 1 101 ? 12.907 -1.691 -8.128 1.00 85.19 101 TYR A N 1
ATOM 810 C CA . TYR A 1 101 ? 13.416 -0.734 -9.117 1.00 85.19 101 TYR A CA 1
ATOM 811 C C . TYR A 1 101 ? 14.933 -0.806 -9.312 1.00 85.19 101 TYR A C 1
ATOM 813 O O . TYR A 1 101 ? 15.443 -0.397 -10.353 1.00 85.19 101 TYR A O 1
ATOM 821 N N . ARG A 1 102 ? 15.670 -1.305 -8.315 1.00 82.94 102 ARG A N 1
ATOM 822 C CA . ARG A 1 102 ? 17.141 -1.344 -8.309 1.00 82.94 102 ARG A CA 1
ATOM 823 C C . ARG A 1 102 ? 17.703 -2.746 -8.532 1.00 82.94 102 ARG A C 1
ATOM 825 O O . ARG A 1 102 ? 18.923 -2.904 -8.483 1.00 82.94 102 ARG A O 1
ATOM 832 N N . LEU A 1 103 ? 16.859 -3.744 -8.803 1.00 79.88 103 LEU A N 1
ATOM 833 C CA . LEU A 1 103 ? 17.277 -5.141 -8.973 1.00 79.88 103 LEU A CA 1
ATOM 834 C C . LEU A 1 103 ? 18.348 -5.335 -10.055 1.00 79.88 103 LEU A C 1
ATOM 836 O O . LEU A 1 103 ? 19.241 -6.158 -9.865 1.00 79.88 103 LEU A O 1
ATOM 840 N N . ASP A 1 104 ? 18.316 -4.554 -11.137 1.00 78.75 104 ASP A N 1
ATOM 841 C CA . ASP A 1 104 ? 19.307 -4.667 -12.220 1.00 78.75 104 ASP A CA 1
ATOM 842 C C . ASP A 1 104 ? 20.673 -4.092 -11.835 1.00 78.75 104 ASP A C 1
ATOM 844 O O . ASP A 1 104 ? 21.711 -4.549 -12.305 1.00 78.75 104 ASP A O 1
ATOM 848 N N . ILE A 1 105 ? 20.684 -3.096 -10.948 1.00 80.75 105 ILE A N 1
ATOM 849 C CA . ILE A 1 105 ? 21.892 -2.347 -10.579 1.00 80.75 105 ILE A CA 1
ATOM 850 C C . ILE A 1 105 ? 22.507 -2.885 -9.277 1.00 80.75 105 ILE A C 1
ATOM 852 O O . ILE A 1 105 ? 23.693 -2.677 -9.020 1.00 80.75 105 ILE A O 1
ATOM 856 N N . LYS A 1 106 ? 21.702 -3.569 -8.449 1.00 78.31 106 LYS A N 1
ATOM 857 C CA . LYS A 1 106 ? 22.086 -4.242 -7.194 1.00 78.31 106 LYS A CA 1
ATOM 858 C C . LYS A 1 106 ? 22.885 -3.362 -6.227 1.00 78.31 106 LYS A C 1
ATOM 860 O O . LYS A 1 106 ? 23.732 -3.843 -5.481 1.00 78.31 106 LYS A O 1
ATOM 865 N N . ARG A 1 107 ? 22.612 -2.055 -6.225 1.00 69.50 107 ARG A N 1
ATOM 866 C CA . ARG A 1 107 ? 23.246 -1.082 -5.328 1.00 69.50 107 ARG A CA 1
ATOM 867 C C . ARG A 1 107 ? 22.224 -0.091 -4.792 1.00 69.50 107 ARG A C 1
ATOM 869 O O . ARG A 1 107 ? 21.261 0.258 -5.473 1.00 69.50 107 ARG A O 1
ATOM 876 N N . TRP A 1 108 ? 22.459 0.391 -3.575 1.00 54.12 108 TRP A N 1
ATOM 877 C CA . TRP A 1 108 ? 21.561 1.343 -2.924 1.00 54.12 108 TRP A CA 1
ATOM 878 C C . TRP A 1 108 ? 21.686 2.759 -3.496 1.00 54.12 108 TRP A C 1
ATOM 880 O O . TRP A 1 108 ? 20.685 3.396 -3.825 1.00 54.12 108 TRP A O 1
ATOM 890 N N . ARG A 1 109 ? 22.921 3.256 -3.629 1.00 66.94 109 ARG A N 1
ATOM 891 C CA . ARG A 1 109 ? 23.204 4.612 -4.111 1.00 66.94 109 ARG A CA 1
ATOM 892 C C . ARG A 1 109 ? 23.367 4.608 -5.629 1.00 66.94 109 ARG A C 1
ATOM 894 O O . ARG A 1 109 ? 24.274 3.964 -6.148 1.00 66.94 109 ARG A O 1
ATOM 901 N N . VAL A 1 110 ? 22.515 5.366 -6.315 1.00 69.75 110 VAL A N 1
ATOM 902 C CA . VAL A 1 110 ? 22.521 5.521 -7.775 1.00 69.75 110 VAL A CA 1
ATOM 903 C C . VAL A 1 110 ? 23.015 6.922 -8.127 1.00 69.75 110 VAL A C 1
ATOM 905 O O . VAL A 1 110 ? 22.382 7.913 -7.761 1.00 69.75 110 VAL A O 1
ATOM 908 N N . ILE A 1 111 ? 24.163 7.013 -8.801 1.00 75.94 111 ILE A N 1
ATOM 909 C CA . ILE A 1 111 ? 24.831 8.300 -9.078 1.00 75.94 111 ILE A C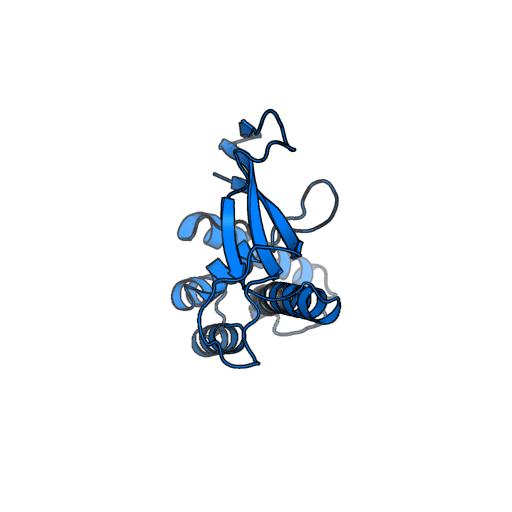A 1
ATOM 910 C C . ILE A 1 111 ? 24.878 8.574 -10.581 1.00 75.94 111 ILE A C 1
ATOM 912 O O . ILE A 1 111 ? 24.518 9.674 -11.008 1.00 75.94 111 ILE A O 1
ATOM 916 N N . SER A 1 112 ? 25.277 7.575 -11.373 1.00 88.88 112 SER A N 1
ATOM 917 C CA . SER A 1 112 ? 25.427 7.710 -12.823 1.00 88.88 112 SER A CA 1
ATOM 918 C C . SER A 1 112 ? 24.086 7.981 -13.509 1.00 88.88 112 SER A C 1
ATOM 920 O O . SER A 1 112 ? 23.058 7.409 -13.144 1.00 88.88 112 SER A O 1
ATOM 922 N N . ALA A 1 113 ? 24.095 8.834 -14.535 1.00 90.38 113 ALA A N 1
ATOM 923 C CA . ALA A 1 113 ? 22.908 9.127 -15.336 1.00 90.38 113 ALA A CA 1
ATOM 924 C C . ALA A 1 113 ? 22.347 7.868 -16.020 1.00 90.38 113 ALA A C 1
ATOM 926 O O . ALA A 1 113 ? 21.134 7.677 -16.046 1.00 90.38 113 ALA A O 1
ATOM 927 N N . ALA A 1 114 ? 23.219 6.972 -16.494 1.00 90.00 114 ALA A N 1
ATOM 928 C CA . ALA A 1 114 ? 22.804 5.710 -17.107 1.00 90.00 114 ALA A CA 1
ATOM 929 C C . ALA A 1 114 ? 22.036 4.819 -16.115 1.00 90.00 114 ALA A C 1
ATOM 931 O O . ALA A 1 114 ? 21.002 4.247 -16.451 1.00 90.00 114 ALA A O 1
ATOM 932 N N . GLU A 1 115 ? 22.498 4.762 -14.866 1.00 84.44 115 GLU A N 1
ATOM 933 C CA . GLU A 1 115 ? 21.842 3.996 -13.806 1.00 84.44 115 GLU A CA 1
ATOM 934 C C . GLU A 1 115 ? 20.500 4.615 -13.415 1.00 84.44 115 GLU A C 1
ATOM 936 O O . GLU A 1 115 ? 19.524 3.895 -13.235 1.00 84.44 115 GLU A O 1
ATOM 941 N N . LYS A 1 116 ? 20.416 5.950 -13.338 1.00 85.81 116 LYS A N 1
ATOM 942 C CA . LYS A 1 116 ? 19.142 6.643 -13.085 1.00 85.81 116 LYS A CA 1
ATOM 943 C C . LYS A 1 116 ? 18.112 6.322 -14.166 1.00 85.81 116 LYS A C 1
ATOM 945 O O . LYS A 1 116 ? 16.970 6.021 -13.834 1.00 85.81 116 LYS A O 1
ATOM 950 N N . ASN A 1 117 ? 18.529 6.329 -15.432 1.00 92.94 117 ASN A N 1
ATOM 951 C CA . ASN A 1 117 ? 17.654 5.999 -16.555 1.00 92.94 117 ASN A CA 1
ATOM 952 C C . ASN A 1 117 ? 17.182 4.538 -16.497 1.00 92.94 117 ASN A C 1
ATOM 954 O O . ASN A 1 117 ? 16.006 4.272 -16.732 1.00 92.94 117 ASN A O 1
ATOM 958 N N . ALA A 1 118 ? 18.063 3.604 -16.125 1.00 89.44 118 ALA A N 1
ATOM 959 C CA . ALA A 1 118 ? 17.701 2.197 -15.957 1.00 89.44 118 ALA A CA 1
ATOM 960 C C . ALA A 1 118 ? 16.684 1.987 -14.819 1.00 89.44 118 ALA A C 1
ATOM 962 O O . ALA A 1 118 ? 15.675 1.311 -15.018 1.00 89.44 118 ALA A O 1
ATOM 963 N 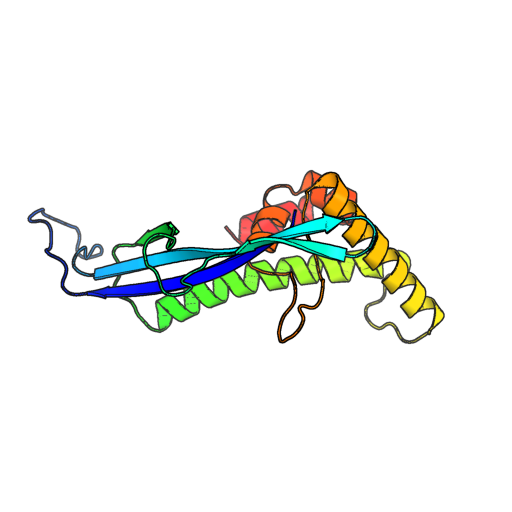N . VAL A 1 119 ? 16.891 2.622 -13.654 1.00 85.12 119 VAL A N 1
ATOM 964 C CA . VAL A 1 119 ? 15.920 2.580 -12.541 1.00 85.12 119 VAL A CA 1
ATOM 965 C C . VAL A 1 119 ? 14.575 3.161 -12.968 1.00 85.12 119 VAL A C 1
ATOM 967 O O . VAL A 1 119 ? 13.541 2.575 -12.659 1.00 85.12 119 VAL A O 1
ATOM 970 N N . GLN A 1 120 ? 14.574 4.292 -13.682 1.00 92.75 120 GLN A N 1
ATOM 971 C CA . GLN A 1 120 ? 13.338 4.927 -14.135 1.00 92.75 120 GLN A CA 1
ATOM 972 C C . GLN A 1 120 ? 12.581 4.036 -15.128 1.00 92.75 120 GLN A C 1
ATOM 974 O O . GLN A 1 120 ? 11.399 3.784 -14.930 1.00 92.75 120 GLN A O 1
ATOM 979 N N . SER A 1 121 ? 13.270 3.472 -16.123 1.00 94.62 121 SER A N 1
ATOM 980 C CA . SER A 1 121 ? 12.663 2.556 -17.098 1.00 94.62 121 SER A CA 1
ATOM 981 C C . SER A 1 121 ? 12.055 1.312 -16.432 1.00 94.62 121 SER A C 1
ATOM 983 O O . SER A 1 121 ? 10.948 0.882 -16.778 1.00 94.62 121 SER A O 1
ATOM 985 N N . ARG A 1 122 ? 12.734 0.757 -15.419 1.00 93.31 122 ARG A N 1
ATOM 986 C CA . ARG A 1 122 ? 12.205 -0.364 -14.634 1.00 93.31 122 ARG A CA 1
ATOM 987 C C . ARG A 1 122 ? 11.015 0.040 -13.770 1.00 93.31 122 ARG A C 1
ATOM 989 O O . ARG A 1 122 ? 10.046 -0.714 -13.689 1.00 93.31 122 ARG A O 1
ATOM 996 N N . LYS A 1 123 ? 11.065 1.221 -13.150 1.00 94.19 123 LYS A N 1
ATOM 997 C CA . LYS A 1 123 ? 9.946 1.789 -12.393 1.00 94.19 123 LYS A CA 1
ATOM 998 C C . LYS A 1 123 ? 8.709 1.938 -13.278 1.00 94.19 123 LYS A C 1
ATOM 1000 O O . LYS A 1 123 ? 7.658 1.434 -12.895 1.00 94.19 123 LYS A O 1
ATOM 1005 N N . ASP A 1 124 ? 8.854 2.513 -14.469 1.00 95.25 124 ASP A N 1
ATOM 1006 C CA . ASP A 1 124 ? 7.752 2.680 -15.423 1.00 95.25 124 ASP A CA 1
ATOM 1007 C C . ASP A 1 124 ? 7.158 1.318 -15.824 1.00 95.25 124 ASP A C 1
ATOM 1009 O O . ASP A 1 124 ? 5.943 1.132 -15.803 1.00 95.25 124 ASP A O 1
ATOM 1013 N N . THR A 1 125 ? 8.012 0.318 -16.080 1.00 96.56 125 THR A N 1
ATOM 1014 C CA . THR A 1 125 ? 7.585 -1.055 -16.411 1.00 96.56 125 THR A CA 1
ATOM 1015 C C . THR A 1 125 ? 6.779 -1.699 -15.280 1.00 96.56 125 THR A C 1
ATOM 1017 O O . THR A 1 125 ? 5.728 -2.297 -15.517 1.00 96.56 125 THR A O 1
ATOM 1020 N N . ILE A 1 126 ? 7.255 -1.581 -14.039 1.00 95.12 126 ILE A N 1
ATOM 1021 C CA . ILE A 1 126 ? 6.585 -2.144 -12.860 1.00 95.12 126 ILE A CA 1
ATOM 1022 C C . ILE A 1 126 ? 5.244 -1.441 -12.615 1.00 95.12 126 ILE A C 1
ATOM 1024 O O . ILE A 1 126 ? 4.238 -2.112 -12.382 1.00 95.12 126 ILE A O 1
ATOM 1028 N N . GLN A 1 127 ? 5.204 -0.109 -12.709 1.00 94.81 127 GLN A N 1
ATOM 1029 C CA . GLN A 1 127 ? 3.971 0.671 -12.565 1.00 94.81 127 GLN A CA 1
ATOM 1030 C C . GLN A 1 127 ? 2.921 0.270 -13.608 1.00 94.81 127 GLN A C 1
ATOM 1032 O O . GLN A 1 127 ? 1.759 0.040 -13.259 1.00 94.81 127 GLN A O 1
ATOM 1037 N N . ASP A 1 128 ? 3.339 0.110 -14.863 1.00 96.06 128 ASP A N 1
ATOM 1038 C CA . ASP A 1 128 ? 2.480 -0.335 -15.958 1.00 96.06 128 ASP A CA 1
ATOM 1039 C C . ASP A 1 128 ? 1.910 -1.734 -15.723 1.00 96.06 128 ASP A C 1
ATOM 1041 O O . ASP A 1 128 ? 0.721 -1.971 -15.959 1.00 96.06 128 ASP A O 1
ATOM 1045 N N . ARG A 1 129 ? 2.741 -2.671 -15.254 1.00 97.06 129 ARG A N 1
ATOM 1046 C CA . ARG A 1 129 ? 2.308 -4.042 -14.955 1.00 97.06 129 ARG A CA 1
ATOM 1047 C C . ARG A 1 129 ? 1.309 -4.080 -13.805 1.00 97.06 129 ARG A C 1
ATOM 1049 O O . ARG A 1 129 ? 0.267 -4.711 -13.945 1.00 97.06 129 ARG A O 1
ATOM 1056 N N . PHE A 1 130 ? 1.544 -3.340 -12.722 1.00 95.19 130 PHE A N 1
ATOM 1057 C CA . PHE A 1 130 ? 0.578 -3.248 -11.620 1.00 95.19 130 PHE A CA 1
ATOM 1058 C C . PHE A 1 130 ? -0.763 -2.646 -12.043 1.00 95.19 130 PHE A C 1
ATOM 1060 O O . PHE A 1 130 ? -1.817 -3.090 -11.578 1.00 95.19 130 PHE A O 1
ATOM 1067 N N . TRP A 1 131 ? -0.750 -1.677 -12.957 1.00 92.50 131 TRP A N 1
ATOM 1068 C CA . TRP A 1 131 ? -1.980 -1.130 -13.515 1.00 92.50 131 TRP A CA 1
ATOM 1069 C C . TRP A 1 131 ? -2.712 -2.136 -14.411 1.00 92.50 131 TRP A C 1
ATOM 1071 O O . TRP A 1 131 ? -3.928 -2.281 -14.289 1.00 92.50 131 TRP A O 1
ATOM 1081 N N . LYS A 1 132 ? -1.990 -2.836 -15.294 1.00 93.94 132 LYS A N 1
ATOM 1082 C CA . LYS A 1 132 ? -2.567 -3.790 -16.256 1.00 93.94 132 LYS A CA 1
ATOM 1083 C C . LYS A 1 132 ? -3.076 -5.069 -15.589 1.00 93.94 132 LYS A C 1
ATOM 1085 O O . LYS A 1 132 ? -4.175 -5.508 -15.910 1.00 93.94 132 LYS A O 1
ATOM 1090 N N . GLU A 1 133 ? -2.297 -5.645 -14.677 1.00 93.38 133 GLU A N 1
ATOM 1091 C CA . GLU A 1 133 ? -2.588 -6.942 -14.052 1.00 93.38 133 GLU A CA 1
ATOM 1092 C C . GLU A 1 133 ? -3.520 -6.801 -12.834 1.00 93.38 133 GLU A C 1
ATOM 1094 O O . GLU A 1 133 ? -4.438 -7.597 -12.661 1.00 93.38 133 GLU A O 1
ATOM 1099 N N . GLU A 1 134 ? -3.343 -5.762 -12.008 1.00 88.88 134 GLU A N 1
ATOM 1100 C CA . GLU A 1 134 ? -4.057 -5.621 -10.725 1.00 88.88 134 GLU A CA 1
ATOM 1101 C C . GLU A 1 134 ? -4.927 -4.354 -10.624 1.00 88.88 134 GLU A C 1
ATOM 1103 O O . GLU A 1 134 ? -5.640 -4.146 -9.632 1.00 88.88 134 GLU A O 1
ATOM 1108 N N . GLY A 1 135 ? -4.897 -3.472 -11.628 1.00 89.44 135 GLY A N 1
ATOM 1109 C CA . GLY A 1 135 ? -5.594 -2.184 -11.568 1.00 89.44 135 GLY A CA 1
ATOM 1110 C C . GLY A 1 135 ? -5.088 -1.287 -10.434 1.00 89.44 135 GLY A C 1
ATOM 1111 O O . GLY A 1 135 ? -5.846 -0.458 -9.920 1.00 89.44 135 GLY A O 1
ATOM 1112 N N . LEU A 1 136 ? -3.845 -1.493 -9.989 1.00 87.25 136 LEU A N 1
ATOM 1113 C CA . LEU A 1 136 ? -3.210 -0.735 -8.917 1.00 87.25 136 LEU A CA 1
ATOM 1114 C C . LEU A 1 136 ? -2.388 0.413 -9.495 1.00 87.25 136 LEU A C 1
ATOM 1116 O O . LEU A 1 136 ? -1.666 0.248 -10.472 1.00 87.25 136 LEU A O 1
ATOM 1120 N N . ILE A 1 137 ? -2.499 1.586 -8.874 1.00 89.19 137 ILE A N 1
ATOM 1121 C CA . ILE A 1 137 ? -1.689 2.755 -9.222 1.00 89.19 137 ILE A CA 1
ATOM 1122 C C . ILE A 1 137 ? -0.640 2.926 -8.144 1.00 89.19 137 ILE A C 1
ATOM 1124 O O . ILE A 1 137 ? -0.958 3.332 -7.028 1.00 89.19 137 ILE A O 1
ATOM 1128 N N . ILE A 1 138 ? 0.607 2.649 -8.491 1.00 89.12 138 ILE A N 1
ATOM 1129 C CA . ILE A 1 138 ? 1.702 2.591 -7.529 1.00 89.12 138 ILE A CA 1
ATOM 1130 C C . ILE A 1 138 ? 2.695 3.716 -7.799 1.00 89.12 138 ILE A C 1
ATOM 1132 O O . ILE A 1 138 ? 3.041 3.983 -8.945 1.00 89.12 138 ILE A O 1
ATOM 1136 N N . ASP A 1 139 ? 3.151 4.367 -6.731 1.00 85.31 139 ASP A N 1
ATOM 1137 C CA . ASP A 1 139 ? 4.273 5.307 -6.730 1.00 85.31 139 ASP A CA 1
ATOM 1138 C C . ASP A 1 139 ? 4.137 6.473 -7.739 1.00 85.31 139 ASP A C 1
ATOM 1140 O O . ASP A 1 139 ? 5.101 6.936 -8.356 1.00 85.31 139 ASP A O 1
ATOM 1144 N N . ILE A 1 140 ? 2.900 6.954 -7.916 1.00 86.88 140 ILE A N 1
ATOM 1145 C CA . ILE A 1 140 ? 2.582 8.152 -8.700 1.00 86.88 140 ILE A CA 1
ATOM 1146 C C . ILE A 1 140 ? 2.403 9.340 -7.755 1.00 86.88 140 ILE A C 1
ATOM 1148 O O . ILE A 1 140 ? 1.543 9.324 -6.870 1.00 86.88 140 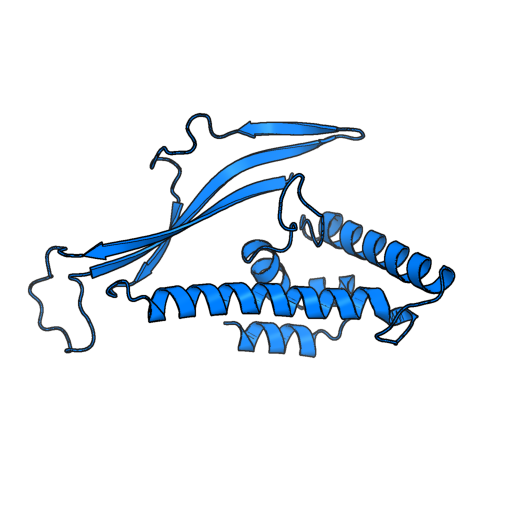ILE A O 1
ATOM 1152 N N . VAL A 1 141 ? 3.173 10.404 -7.979 1.00 84.62 141 VAL A N 1
ATOM 1153 C CA . VAL A 1 141 ? 3.044 11.667 -7.239 1.00 84.62 141 VAL A CA 1
ATOM 1154 C C . VAL A 1 141 ? 1.696 12.320 -7.562 1.00 84.62 141 VAL A C 1
ATOM 1156 O O . VAL A 1 141 ? 1.327 12.489 -8.728 1.00 84.62 141 VAL A O 1
ATOM 1159 N N . LYS A 1 142 ? 0.924 12.679 -6.532 1.00 79.06 142 LYS A N 1
ATOM 1160 C CA . LYS A 1 142 ? -0.360 13.377 -6.698 1.00 79.06 142 LYS A CA 1
ATOM 1161 C C . LYS A 1 142 ? -0.104 14.875 -6.898 1.00 79.06 142 LYS A C 1
ATOM 1163 O O . LYS A 1 142 ? 0.831 15.428 -6.332 1.00 79.06 142 LYS A O 1
ATOM 1168 N N . ARG A 1 143 ? -0.951 15.561 -7.681 1.00 68.06 143 ARG A N 1
ATOM 1169 C CA . ARG A 1 143 ? -0.912 17.034 -7.786 1.00 68.06 143 ARG A CA 1
ATOM 1170 C C . ARG A 1 143 ? -1.238 17.627 -6.407 1.00 68.06 143 ARG A C 1
ATOM 1172 O O . ARG A 1 143 ? -2.399 17.613 -6.009 1.00 68.06 143 ARG A O 1
ATOM 1179 N N . GLY A 1 144 ? -0.215 18.066 -5.675 1.00 78.56 144 GLY A N 1
ATOM 1180 C CA . GLY A 1 144 ? -0.294 18.455 -4.264 1.00 78.56 144 GLY A CA 1
ATOM 1181 C C . GLY A 1 144 ? 0.755 17.717 -3.427 1.00 78.56 144 GLY A C 1
ATOM 1182 O O . GLY A 1 144 ? 1.904 17.602 -3.843 1.00 78.56 144 GLY A O 1
ATOM 1183 N N . HIS A 1 145 ? 0.357 17.221 -2.253 1.00 61.62 145 HIS A N 1
ATOM 1184 C CA . HIS A 1 145 ? 1.219 16.444 -1.359 1.00 61.62 145 HIS A CA 1
ATOM 1185 C C . HIS A 1 145 ? 0.884 14.944 -1.410 1.00 61.62 145 HIS A C 1
ATOM 1187 O O . HIS A 1 145 ? -0.287 14.561 -1.493 1.00 61.62 145 HIS A O 1
ATOM 1193 N N . GLY A 1 146 ? 1.917 14.105 -1.310 1.00 72.94 146 GLY A N 1
ATOM 1194 C CA . GLY A 1 146 ? 1.802 12.651 -1.198 1.00 72.94 146 GLY A CA 1
ATOM 1195 C C . GLY A 1 146 ? 1.830 11.884 -2.525 1.00 72.94 146 GLY A C 1
ATOM 1196 O O . GLY A 1 146 ? 1.827 12.444 -3.625 1.00 72.94 146 GLY A O 1
ATOM 1197 N N . THR A 1 147 ? 1.850 10.560 -2.403 1.00 80.44 147 THR A N 1
ATOM 1198 C CA . THR A 1 147 ? 1.920 9.611 -3.520 1.00 80.44 147 THR A CA 1
ATOM 1199 C C . THR A 1 147 ? 0.638 8.773 -3.599 1.00 80.44 147 THR A C 1
ATOM 1201 O O . THR A 1 147 ? -0.304 8.923 -2.807 1.00 80.44 147 THR A O 1
ATOM 1204 N N . SER A 1 148 ? 0.535 7.913 -4.611 1.00 82.75 148 SER A N 1
ATOM 1205 C CA . SER A 1 148 ? -0.517 6.898 -4.693 1.00 82.75 148 SER A CA 1
ATOM 1206 C C . SER A 1 148 ? -0.291 5.717 -3.745 1.00 82.75 148 SER A C 1
ATOM 1208 O O . SER A 1 148 ? -1.188 4.892 -3.627 1.00 82.75 148 SER A O 1
ATOM 1210 N N . ASN A 1 149 ? 0.840 5.667 -3.036 1.00 82.31 149 ASN A N 1
ATOM 1211 C CA . ASN A 1 149 ? 1.117 4.666 -2.013 1.00 82.31 149 ASN A CA 1
ATOM 1212 C C . ASN A 1 149 ? 0.372 5.048 -0.732 1.00 82.31 149 ASN A C 1
ATOM 1214 O O . ASN A 1 149 ? 0.886 5.755 0.127 1.00 82.31 149 ASN A O 1
ATOM 1218 N N . ASP A 1 150 ? -0.886 4.638 -0.640 1.00 81.19 150 ASP A N 1
ATOM 1219 C CA . ASP A 1 150 ? -1.670 4.723 0.588 1.00 81.19 150 ASP A CA 1
ATOM 1220 C C . ASP A 1 150 ? -1.887 3.330 1.192 1.00 81.19 150 ASP A C 1
ATOM 1222 O O . ASP A 1 150 ? -1.621 2.309 0.552 1.00 81.19 150 ASP A O 1
ATOM 1226 N N . GLY A 1 151 ? -2.404 3.274 2.423 1.00 76.75 151 GLY A N 1
ATOM 1227 C CA . GLY A 1 151 ? -2.641 2.002 3.115 1.00 76.75 151 GLY A CA 1
ATOM 1228 C C . GLY A 1 151 ? -3.553 1.043 2.338 1.00 76.75 151 GLY A C 1
ATOM 1229 O O . GLY A 1 151 ? -3.399 -0.169 2.420 1.00 76.75 151 GLY A O 1
ATOM 1230 N N . ASN A 1 152 ? -4.466 1.550 1.503 1.00 80.94 152 ASN A N 1
ATOM 1231 C CA . ASN A 1 152 ? -5.275 0.688 0.639 1.00 80.94 152 ASN A CA 1
ATOM 1232 C C . ASN A 1 152 ? -4.438 0.018 -0.458 1.00 80.94 152 ASN A C 1
ATOM 1234 O O . ASN A 1 152 ? -4.617 -1.166 -0.744 1.00 80.94 152 ASN A O 1
ATOM 1238 N N . THR A 1 153 ? -3.527 0.774 -1.065 1.00 85.62 153 THR A N 1
ATOM 1239 C CA . THR A 1 153 ? -2.587 0.260 -2.065 1.00 85.62 153 THR A CA 1
ATOM 1240 C C . THR A 1 153 ? -1.653 -0.778 -1.438 1.00 85.62 153 THR A C 1
ATOM 1242 O O . THR A 1 153 ? -1.528 -1.871 -1.987 1.00 85.62 153 THR A O 1
ATOM 1245 N N . ALA A 1 154 ? -1.118 -0.500 -0.243 1.00 86.75 154 ALA A N 1
ATOM 1246 C CA . ALA A 1 154 ? -0.280 -1.432 0.515 1.00 86.75 154 ALA A CA 1
ATOM 1247 C C . ALA A 1 154 ? -1.008 -2.732 0.888 1.00 86.75 154 ALA A C 1
ATOM 1249 O O . ALA A 1 154 ? -0.510 -3.821 0.612 1.00 86.75 154 ALA A O 1
ATOM 1250 N N . ARG A 1 155 ? -2.234 -2.656 1.417 1.00 88.38 155 ARG A N 1
ATOM 1251 C CA . ARG A 1 155 ? -3.020 -3.860 1.744 1.00 88.38 155 ARG A CA 1
ATOM 1252 C C . ARG A 1 155 ? -3.315 -4.716 0.523 1.00 88.38 155 ARG A C 1
ATOM 1254 O O . ARG A 1 155 ? -3.225 -5.938 0.586 1.00 88.38 155 ARG A O 1
ATOM 1261 N N . ARG A 1 156 ? -3.662 -4.095 -0.609 1.00 88.81 156 ARG A N 1
ATOM 1262 C CA . ARG A 1 156 ? -3.895 -4.840 -1.855 1.00 88.81 156 ARG A CA 1
ATOM 1263 C C . ARG A 1 156 ? -2.616 -5.482 -2.387 1.00 88.81 156 ARG A C 1
ATOM 1265 O O . ARG A 1 156 ? -2.703 -6.585 -2.916 1.00 88.81 156 ARG A O 1
ATOM 1272 N N . PHE A 1 157 ? -1.471 -4.821 -2.222 1.00 92.31 157 PHE A N 1
ATOM 1273 C CA . PHE A 1 157 ? -0.161 -5.361 -2.576 1.00 92.31 157 PHE A CA 1
ATOM 1274 C C . PHE A 1 157 ? 0.166 -6.625 -1.764 1.00 92.31 157 PHE A C 1
ATOM 1276 O O . PHE A 1 157 ? 0.439 -7.668 -2.352 1.00 92.31 157 PHE A O 1
ATOM 1283 N N . PHE A 1 158 ? 0.055 -6.576 -0.431 1.00 91.62 158 PHE A N 1
ATOM 1284 C CA . PHE A 1 158 ? 0.396 -7.717 0.433 1.00 91.62 158 PHE A CA 1
ATOM 1285 C C . PHE A 1 158 ? -0.636 -8.855 0.418 1.00 91.62 158 PHE A C 1
ATOM 1287 O O . PHE A 1 158 ? -0.283 -9.993 0.706 1.00 91.62 158 PHE A O 1
ATOM 1294 N N . ARG A 1 159 ? -1.890 -8.596 0.018 1.00 92.69 159 ARG A N 1
ATOM 1295 C CA . ARG A 1 159 ? -2.936 -9.632 -0.097 1.00 92.69 159 ARG A CA 1
ATOM 1296 C C . ARG A 1 159 ? -2.716 -10.613 -1.257 1.00 92.69 159 ARG A C 1
ATOM 1298 O O . ARG A 1 159 ? -3.332 -11.675 -1.277 1.00 92.69 159 ARG A O 1
ATOM 1305 N N . LYS A 1 160 ? -1.892 -10.249 -2.244 1.00 92.62 160 LYS A N 1
ATOM 1306 C CA . LYS A 1 160 ? -1.580 -11.074 -3.423 1.00 92.62 160 LYS A CA 1
ATOM 1307 C C . LYS A 1 160 ? -0.063 -11.175 -3.628 1.00 92.62 160 LYS A C 1
ATOM 1309 O O . LYS A 1 160 ? 0.466 -10.589 -4.579 1.00 92.62 160 LYS A O 1
ATOM 1314 N N . PRO A 1 161 ? 0.645 -11.898 -2.743 1.00 93.81 161 PRO A N 1
ATOM 1315 C CA . PRO A 1 161 ? 2.103 -11.958 -2.771 1.00 93.81 161 PRO A CA 1
ATOM 1316 C C . PRO A 1 161 ? 2.644 -12.567 -4.072 1.00 93.81 161 PRO A C 1
ATOM 1318 O O . PRO A 1 161 ? 3.660 -12.090 -4.570 1.00 93.81 161 PRO A O 1
ATOM 1321 N N . ASP A 1 162 ? 1.950 -13.538 -4.677 1.00 95.44 162 ASP A N 1
ATOM 1322 C CA . ASP A 1 162 ? 2.380 -14.177 -5.930 1.00 95.44 162 ASP A CA 1
ATOM 1323 C C . ASP A 1 162 ? 2.409 -13.194 -7.107 1.00 95.44 162 ASP A C 1
ATOM 1325 O O . ASP A 1 162 ? 3.415 -13.075 -7.812 1.00 95.44 162 ASP A O 1
ATOM 1329 N N . THR A 1 163 ? 1.329 -12.426 -7.297 1.00 94.56 163 THR A N 1
ATOM 1330 C CA . THR A 1 163 ? 1.275 -11.404 -8.350 1.00 94.56 163 THR A CA 1
ATOM 1331 C C . THR A 1 163 ? 2.289 -10.296 -8.079 1.00 94.56 163 THR A C 1
ATOM 1333 O O . THR A 1 163 ? 3.010 -9.876 -8.984 1.00 94.56 163 THR A O 1
ATOM 1336 N N . ALA A 1 164 ? 2.390 -9.839 -6.826 1.00 93.69 164 ALA A N 1
ATOM 1337 C CA . ALA A 1 164 ? 3.357 -8.818 -6.439 1.00 93.69 164 ALA A CA 1
ATOM 1338 C C . ALA A 1 164 ? 4.801 -9.272 -6.710 1.00 93.69 164 ALA A C 1
ATOM 1340 O O . ALA A 1 164 ? 5.588 -8.502 -7.264 1.00 93.69 164 ALA A O 1
ATOM 1341 N N . SER A 1 165 ? 5.134 -10.525 -6.395 1.00 94.38 165 SER A N 1
ATOM 1342 C CA . SER A 1 165 ? 6.432 -11.143 -6.681 1.00 94.38 165 SER A CA 1
ATOM 1343 C C . SER A 1 165 ? 6.700 -11.239 -8.182 1.00 94.38 165 SER A C 1
ATOM 1345 O O . SER A 1 165 ? 7.746 -10.789 -8.647 1.00 94.38 165 SER A O 1
ATOM 1347 N N . SER A 1 166 ? 5.729 -11.719 -8.965 1.00 96.56 166 SER A N 1
ATOM 1348 C CA . SER A 1 166 ? 5.827 -11.805 -10.429 1.00 96.56 166 SER A CA 1
ATOM 1349 C C . SER A 1 166 ? 6.089 -10.444 -11.085 1.00 96.56 166 SER A C 1
ATOM 1351 O O . SER A 1 166 ? 6.875 -10.335 -12.033 1.00 96.56 166 SER A O 1
ATOM 1353 N N . ILE A 1 167 ? 5.450 -9.383 -10.583 1.00 95.69 167 ILE A N 1
ATOM 1354 C CA . ILE A 1 167 ? 5.609 -8.030 -11.123 1.00 95.69 167 ILE A CA 1
ATOM 1355 C C . ILE A 1 167 ? 6.936 -7.401 -10.698 1.00 95.69 167 ILE A C 1
ATOM 1357 O O . ILE A 1 167 ? 7.650 -6.843 -11.531 1.00 95.69 167 ILE A O 1
ATOM 1361 N N . THR A 1 168 ? 7.268 -7.479 -9.410 1.00 91.50 168 THR A N 1
ATOM 1362 C CA . THR A 1 168 ? 8.452 -6.817 -8.838 1.00 91.50 168 THR A CA 1
ATOM 1363 C C . THR A 1 168 ? 9.746 -7.599 -9.039 1.00 91.50 168 THR A C 1
ATOM 1365 O O . THR A 1 168 ? 10.825 -7.020 -8.915 1.00 91.50 168 THR A O 1
ATOM 1368 N N . CYS A 1 169 ? 9.652 -8.894 -9.349 1.00 91.62 169 CYS A N 1
ATOM 1369 C CA . CYS A 1 169 ? 10.744 -9.868 -9.307 1.00 91.62 169 CYS A CA 1
ATOM 1370 C C . CYS A 1 169 ? 11.407 -9.993 -7.922 1.00 91.62 169 CYS A C 1
ATOM 1372 O O . CYS A 1 169 ? 12.555 -10.429 -7.826 1.00 91.62 169 CYS A O 1
ATOM 1374 N N . VAL A 1 170 ? 10.716 -9.589 -6.854 1.00 85.19 170 VAL A N 1
ATOM 1375 C CA . VAL A 1 170 ? 11.155 -9.800 -5.470 1.00 85.19 170 VAL A CA 1
ATOM 1376 C C . VAL A 1 170 ? 10.624 -11.145 -4.991 1.00 85.19 170 VAL A C 1
ATOM 1378 O O . VAL A 1 170 ? 9.520 -11.536 -5.358 1.00 85.19 170 VAL A O 1
ATOM 1381 N N . ASP A 1 171 ? 11.409 -11.855 -4.184 1.00 84.62 171 ASP A N 1
ATOM 1382 C CA . ASP A 1 171 ? 11.049 -13.172 -3.663 1.00 84.62 171 ASP A CA 1
ATOM 1383 C C . ASP A 1 171 ? 9.664 -13.182 -2.990 1.00 84.62 171 ASP A C 1
ATOM 1385 O O . ASP A 1 171 ? 9.358 -12.352 -2.129 1.00 84.62 171 ASP A O 1
ATOM 1389 N N . VAL A 1 172 ? 8.831 -14.145 -3.389 1.00 92.12 172 VAL A N 1
ATOM 1390 C CA . VAL A 1 172 ? 7.463 -14.294 -2.884 1.00 92.12 172 VAL A CA 1
ATOM 1391 C C . VAL A 1 172 ? 7.454 -14.581 -1.388 1.00 92.12 172 VAL A C 1
ATOM 1393 O O . VAL A 1 172 ? 6.615 -14.042 -0.670 1.00 92.12 172 VAL A O 1
ATOM 1396 N N . HIS A 1 173 ? 8.417 -15.361 -0.886 1.00 86.94 173 HIS A N 1
ATOM 1397 C CA . HIS A 1 173 ? 8.464 -15.712 0.529 1.00 86.94 173 HIS A CA 1
ATOM 1398 C C . HIS A 1 173 ? 8.753 -14.484 1.402 1.00 86.94 173 HIS A C 1
ATOM 1400 O O . HIS A 1 173 ? 8.113 -14.302 2.441 1.00 86.94 173 HIS A O 1
ATOM 1406 N N . LEU A 1 174 ? 9.642 -13.591 0.953 1.00 77.31 174 LEU A N 1
ATOM 1407 C CA . LEU A 1 174 ? 9.856 -12.292 1.591 1.00 77.31 174 LEU A CA 1
ATOM 1408 C C . LEU A 1 174 ? 8.569 -11.452 1.642 1.00 77.31 174 LEU A C 1
ATOM 1410 O O . LEU A 1 174 ? 8.235 -10.924 2.703 1.00 77.31 174 LEU A O 1
ATOM 1414 N N . ILE A 1 175 ? 7.836 -11.337 0.528 1.00 84.38 175 ILE A N 1
ATOM 1415 C CA . ILE A 1 175 ? 6.597 -10.539 0.467 1.00 84.38 175 ILE A CA 1
ATOM 1416 C C . ILE A 1 175 ? 5.522 -11.128 1.389 1.00 84.38 175 ILE A C 1
ATOM 1418 O O . ILE A 1 175 ? 4.901 -10.383 2.147 1.00 84.38 175 ILE A O 1
ATOM 1422 N N . THR A 1 176 ? 5.342 -12.450 1.380 1.00 87.06 176 THR A N 1
ATOM 1423 C CA . THR A 1 176 ? 4.384 -13.145 2.251 1.00 87.06 176 THR A CA 1
ATOM 1424 C C . THR A 1 176 ? 4.706 -12.915 3.723 1.00 87.06 176 THR A C 1
ATOM 1426 O O . THR A 1 176 ? 3.823 -12.538 4.487 1.00 87.06 176 THR A O 1
ATOM 1429 N N . ARG A 1 177 ? 5.976 -13.061 4.128 1.00 82.12 177 ARG A N 1
ATOM 1430 C CA . ARG A 1 177 ? 6.392 -12.830 5.521 1.00 82.12 177 ARG A CA 1
ATOM 1431 C C . ARG A 1 177 ? 6.166 -11.392 5.969 1.00 82.12 177 ARG A C 1
ATOM 1433 O O . ARG A 1 177 ? 5.742 -11.181 7.100 1.00 82.12 177 ARG A O 1
ATOM 1440 N N . LEU A 1 178 ? 6.443 -10.416 5.103 1.00 75.75 178 LEU A N 1
ATOM 1441 C CA . LEU A 1 178 ? 6.148 -9.013 5.395 1.00 75.75 178 LEU A CA 1
ATOM 1442 C C . LEU A 1 178 ? 4.643 -8.790 5.571 1.00 75.75 178 LEU A C 1
ATOM 1444 O O . LEU A 1 178 ? 4.256 -8.120 6.519 1.00 75.75 178 LEU A O 1
ATOM 1448 N N . GLY A 1 179 ? 3.808 -9.396 4.722 1.00 83.12 179 GLY A N 1
ATOM 1449 C CA . GLY A 1 179 ? 2.352 -9.365 4.874 1.00 83.12 179 GLY A CA 1
ATOM 1450 C C . GLY A 1 179 ? 1.893 -9.912 6.228 1.00 83.12 179 GLY A C 1
ATOM 1451 O O . GLY A 1 179 ? 1.179 -9.222 6.944 1.00 83.12 179 GLY A O 1
ATOM 1452 N N . THR A 1 180 ? 2.379 -11.092 6.625 1.00 82.88 180 THR A N 1
ATOM 1453 C CA . THR A 1 180 ? 2.032 -11.721 7.913 1.00 82.88 180 THR A CA 1
ATOM 1454 C C . THR A 1 180 ? 2.485 -10.907 9.130 1.00 82.88 180 THR A C 1
ATOM 1456 O O . THR A 1 180 ? 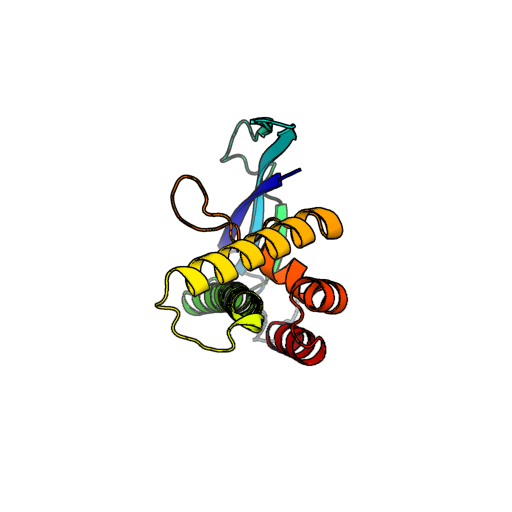1.816 -10.926 10.151 1.00 82.88 180 THR A O 1
ATOM 1459 N N . ILE A 1 181 ? 3.613 -10.191 9.052 1.00 75.94 181 ILE A N 1
ATOM 1460 C CA . ILE A 1 181 ? 4.086 -9.320 10.149 1.00 75.94 181 ILE A CA 1
ATOM 1461 C C . ILE A 1 181 ? 3.212 -8.060 10.293 1.00 75.94 181 ILE A C 1
ATOM 1463 O O . ILE A 1 181 ? 3.183 -7.448 11.361 1.00 75.94 181 ILE A O 1
ATOM 1467 N N . LEU A 1 182 ? 2.558 -7.634 9.210 1.00 75.12 182 LEU A N 1
ATOM 1468 C CA . LEU A 1 182 ? 1.752 -6.414 9.163 1.00 75.12 182 LEU A CA 1
ATOM 1469 C C . LEU A 1 182 ? 0.272 -6.640 9.523 1.00 75.12 182 LEU A C 1
ATOM 1471 O O . LEU A 1 182 ? -0.404 -5.663 9.861 1.00 75.12 182 LEU A O 1
ATOM 1475 N N . GLU A 1 183 ? -0.217 -7.884 9.456 1.00 72.12 183 GLU A N 1
ATOM 1476 C CA . GLU A 1 183 ? -1.548 -8.294 9.945 1.00 72.12 183 GLU A CA 1
ATOM 1477 C C . GLU A 1 183 ? -1.669 -8.150 11.468 1.00 72.12 183 GLU A C 1
ATOM 1479 O O . GLU A 1 183 ? -2.643 -7.475 11.893 1.00 72.12 183 GLU A O 1
#

Organism: NCBI:txid407009

Secondary structure (DSSP, 8-state):
-EEEEEEEEEEEE-PPPPSS---TT--TTEEEEEEEEEEEEEEEETTEEEEEEE-S-TT-GGG-EEEEEESS---HHHHHHHHHHHHHHHHHHHHHHHHHHHTTT--S---SHHHHHHHHHHHHHHHHHHHHHH----SPBPSSS-BS--HHHHHHHHT-HHHHHHHH---HHHHHHHHHHH-

pLDDT: mean 80.14, std 9.44, range [51.47, 97.06]

Sequence (183 aa):
MKTTSKWLFDGSSNHSTYKQVMNDEFCDGSIFLTAMVPLRITKMTSNAEKIVWVKQTPSSTRFCRLLSFEFTKETEELAKSHFSKLKKETECMEMVLHIAYRLDIKRWRVISAAEKNAVQSRKDTIQDRFWKEEGLIIDIVKRGHGTSNDGNTARRFFRKPDTASSITCVDVHLITRLGTILE